Protein AF-A0ABD0PF23-F1 (afdb_monomer_lite)

Sequence (51 aa):
AHERLEDVKLEAVQSNNVELVSEILSDMSSLTTRDESAAELCKILKEPHFQ

Foldseek 3Di:
DDDPPPPPPDDDPDPDQLVVLVVLLVVLVVVLVPDVVSVVVNVVCPDPVND

Radius of gyration: 15.66 Å; chains: 1; bounding box: 27×42×24 Å

Organism: Cirrhinus mrigala (NCBI:txid683832)

Structure (mmCIF, N/CA/C/O backbone):
data_AF-A0ABD0PF23-F1
#
_entry.id   AF-A0ABD0PF23-F1
#
loop_
_atom_site.group_PDB
_atom_site.id
_atom_site.type_symbol
_atom_site.label_atom_id
_atom_site.label_alt_id
_atom_site.label_comp_id
_atom_site.label_asym_id
_atom_site.label_entity_id
_atom_site.label_seq_id
_atom_site.pdbx_PDB_ins_code
_atom_site.Cartn_x
_atom_site.Cartn_y
_atom_site.Cartn_z
_atom_site.occupancy
_atom_site.B_iso_or_equiv
_atom_site.auth_seq_id
_atom_site.auth_comp_id
_atom_site.auth_asym_id
_atom_site.auth_atom_id
_atom_site.pdbx_PDB_model_num
ATOM 1 N N . ALA A 1 1 ? -15.234 39.540 10.363 1.00 59.50 1 ALA A N 1
ATOM 2 C CA . ALA A 1 1 ? -15.866 38.226 10.154 1.00 59.50 1 ALA A CA 1
ATOM 3 C C . ALA A 1 1 ? -14.797 37.170 10.404 1.00 59.50 1 ALA A C 1
ATOM 5 O O . ALA A 1 1 ? -13.793 37.203 9.711 1.00 59.50 1 ALA A O 1
ATOM 6 N N . HIS A 1 2 ? -14.914 36.356 11.457 1.00 55.59 2 HIS A N 1
ATOM 7 C CA . HIS A 1 2 ? -14.035 35.197 11.641 1.00 55.59 2 HIS A CA 1
ATOM 8 C C . HIS A 1 2 ? -14.606 34.064 10.794 1.00 55.59 2 HIS A C 1
ATOM 10 O O . HIS A 1 2 ? -15.716 33.603 11.062 1.00 55.59 2 HIS A O 1
ATOM 16 N N . GLU A 1 3 ? -13.878 33.674 9.752 1.00 55.34 3 GLU A N 1
ATOM 17 C CA . GLU A 1 3 ? -14.116 32.418 9.050 1.00 55.34 3 GLU A CA 1
ATOM 18 C C . GLU A 1 3 ? -13.960 31.303 10.083 1.00 55.34 3 GLU A C 1
ATOM 20 O O . GLU A 1 3 ? -12.893 31.105 10.665 1.00 55.34 3 GLU A O 1
ATOM 25 N N . ARG A 1 4 ? -15.075 30.649 10.408 1.00 63.53 4 ARG A N 1
ATOM 26 C CA . ARG A 1 4 ? -15.063 29.458 11.247 1.00 63.53 4 ARG A CA 1
ATOM 27 C C . ARG A 1 4 ? -14.349 28.405 10.416 1.00 63.53 4 ARG A C 1
ATOM 29 O O . ARG A 1 4 ? -14.906 27.969 9.417 1.00 63.53 4 ARG A O 1
ATOM 36 N N . LEU A 1 5 ? -13.118 28.067 10.796 1.00 61.59 5 LEU A N 1
ATOM 37 C CA . LEU A 1 5 ? -12.467 26.840 10.354 1.00 61.59 5 LEU A CA 1
ATOM 38 C C . LEU A 1 5 ? -13.449 25.723 10.699 1.00 61.59 5 LEU A C 1
ATOM 40 O O . LEU A 1 5 ? -13.649 25.419 11.874 1.00 61.59 5 LEU A O 1
ATOM 44 N N . GLU A 1 6 ? -14.183 25.245 9.699 1.00 63.88 6 GLU A N 1
ATOM 45 C CA . GLU A 1 6 ? -15.056 24.097 9.864 1.00 63.88 6 GLU A CA 1
ATOM 46 C C . GLU A 1 6 ? -14.163 22.971 10.376 1.00 63.88 6 GLU A C 1
ATOM 48 O O . GLU A 1 6 ? -13.150 22.655 9.749 1.00 63.88 6 GLU A O 1
ATOM 53 N N . ASP A 1 7 ? -14.476 22.439 11.560 1.00 62.75 7 ASP A N 1
ATOM 54 C CA . ASP A 1 7 ? -13.809 21.258 12.088 1.00 62.75 7 ASP A CA 1
ATOM 55 C C . ASP A 1 7 ? -13.974 20.159 11.039 1.00 62.75 7 ASP A C 1
ATOM 57 O O . ASP A 1 7 ? -15.052 19.574 10.907 1.00 62.75 7 ASP A O 1
ATOM 61 N N . VAL A 1 8 ? -12.924 19.925 10.246 1.00 66.81 8 VAL A N 1
ATOM 62 C CA . VAL A 1 8 ? -12.875 18.831 9.280 1.00 66.81 8 VAL A CA 1
ATOM 63 C C . VAL A 1 8 ? -12.938 17.563 10.107 1.00 66.81 8 VAL A C 1
ATOM 65 O O . VAL A 1 8 ? -11.942 17.083 10.651 1.00 66.81 8 VAL A O 1
ATOM 68 N N . LYS A 1 9 ? -14.1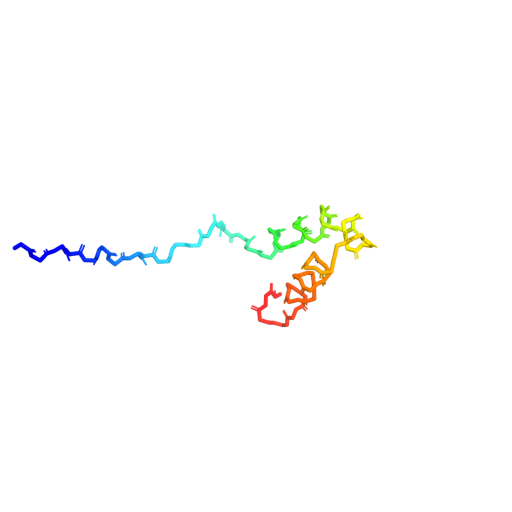55 17.058 10.275 1.00 68.62 9 LYS A N 1
ATOM 69 C CA . LYS A 1 9 ? -14.402 15.812 10.967 1.00 68.62 9 LYS A CA 1
ATOM 70 C C . LYS A 1 9 ? -13.743 14.730 10.128 1.00 68.62 9 LYS A C 1
ATOM 72 O O . LYS A 1 9 ? -14.142 14.486 8.994 1.00 68.62 9 LYS A O 1
ATOM 77 N N . LEU A 1 10 ? -12.691 14.131 10.674 1.00 69.50 10 LEU A N 1
ATOM 78 C CA . LEU A 1 10 ? -12.023 13.002 10.048 1.00 69.50 10 LEU A CA 1
ATOM 79 C C . LEU A 1 10 ? -13.010 11.832 10.044 1.00 69.50 10 LEU A C 1
ATOM 81 O O . LEU A 1 10 ? -13.258 11.205 11.073 1.00 69.50 10 LEU A O 1
ATOM 85 N N . GLU A 1 11 ? -13.623 11.596 8.891 1.00 76.06 11 GLU A N 1
ATOM 86 C CA . GLU A 1 11 ? -14.467 10.435 8.640 1.00 76.06 11 GLU A CA 1
ATOM 87 C C . GLU A 1 11 ? -13.619 9.350 7.979 1.00 76.06 11 GLU A C 1
ATOM 89 O O . GLU A 1 11 ? -12.711 9.633 7.192 1.00 76.06 11 GLU A O 1
ATOM 94 N N . ALA A 1 12 ? -13.870 8.093 8.344 1.00 72.81 12 ALA A N 1
ATOM 95 C CA . ALA A 1 12 ? -13.178 6.981 7.714 1.00 72.81 12 ALA A CA 1
ATOM 96 C C . ALA A 1 12 ? -13.539 6.958 6.224 1.00 72.81 12 ALA A C 1
ATOM 98 O O . ALA A 1 12 ? -14.718 6.984 5.877 1.00 72.81 12 ALA A O 1
ATOM 99 N N . VAL A 1 13 ? -12.520 6.901 5.362 1.00 72.75 13 VAL A N 1
ATOM 100 C CA . VAL A 1 13 ? -12.695 6.884 3.901 1.00 72.75 13 VAL A CA 1
ATOM 101 C C . VAL A 1 13 ? -13.590 5.715 3.476 1.00 72.75 13 VAL A C 1
ATOM 103 O O . VAL A 1 13 ? -14.417 5.872 2.583 1.00 72.75 13 VAL A O 1
ATOM 106 N N . GLN A 1 14 ? -13.476 4.567 4.156 1.00 75.31 14 GLN A N 1
ATOM 107 C CA . GLN A 1 14 ? -14.409 3.453 4.027 1.00 75.31 14 GLN A CA 1
ATOM 108 C C . GLN A 1 14 ? -14.502 2.598 5.300 1.00 75.31 14 GLN A C 1
ATOM 110 O O . GLN A 1 14 ? -13.820 2.841 6.295 1.00 75.31 14 GLN A O 1
ATOM 115 N N . SER A 1 15 ? -15.353 1.567 5.259 1.00 79.81 15 SER A N 1
ATOM 116 C CA . SER A 1 15 ? -15.568 0.623 6.364 1.00 79.81 15 SER A CA 1
ATOM 117 C C . SER A 1 15 ? -14.369 -0.284 6.656 1.00 79.81 15 SER A C 1
ATOM 119 O O . SER A 1 15 ? -14.232 -0.741 7.787 1.00 79.81 15 SER A O 1
ATOM 121 N N . ASN A 1 16 ? -13.509 -0.549 5.664 1.00 84.62 16 ASN A N 1
ATOM 122 C CA . ASN A 1 16 ? -12.338 -1.416 5.804 1.00 84.62 16 ASN A CA 1
ATOM 123 C C . ASN A 1 16 ? -11.097 -0.818 5.124 1.00 84.62 16 ASN A C 1
ATOM 125 O O . ASN A 1 16 ? -10.788 -1.116 3.973 1.00 84.62 16 ASN A O 1
ATOM 129 N N . ASN A 1 17 ? -10.357 0.032 5.831 1.00 85.94 17 ASN A N 1
ATOM 130 C CA . ASN A 1 17 ? -9.183 0.691 5.251 1.00 85.94 17 ASN A CA 1
ATOM 131 C C . ASN A 1 17 ? -8.030 -0.284 4.927 1.00 85.94 17 ASN A C 1
ATOM 133 O O . ASN A 1 17 ? -7.205 0.037 4.082 1.00 85.94 17 ASN A O 1
ATOM 137 N N . VAL A 1 18 ? -7.989 -1.481 5.523 1.00 87.38 18 VAL A N 1
ATOM 138 C CA . VAL A 1 18 ? -6.952 -2.493 5.229 1.00 87.38 18 VAL A CA 1
ATOM 139 C C . VAL A 1 18 ? -7.126 -3.084 3.825 1.00 87.38 18 VAL A C 1
ATOM 141 O O . VAL A 1 18 ? -6.154 -3.322 3.105 1.00 87.38 18 VAL A O 1
ATOM 144 N N . GLU A 1 19 ? -8.374 -3.275 3.403 1.00 90.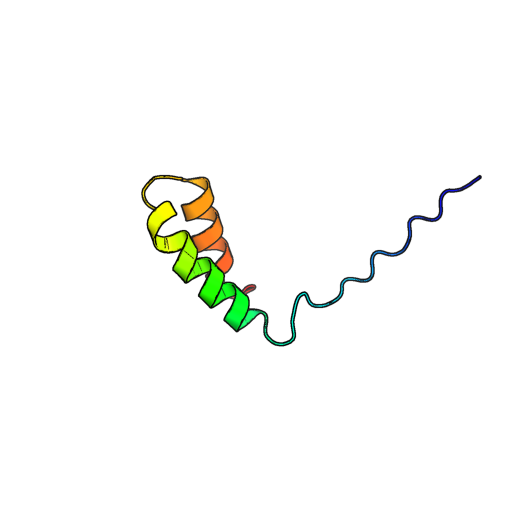25 19 GLU A N 1
ATOM 145 C CA . GLU A 1 19 ? -8.703 -3.702 2.040 1.00 90.25 19 GLU A CA 1
ATOM 146 C C . GLU A 1 19 ? -8.342 -2.614 1.023 1.00 90.25 19 GLU A C 1
ATOM 148 O O . GLU A 1 19 ? -7.678 -2.916 0.034 1.00 90.25 19 GLU A O 1
ATOM 153 N N . LEU A 1 20 ? -8.614 -1.338 1.342 1.00 90.19 20 LEU A N 1
ATOM 154 C CA . LEU A 1 20 ? -8.181 -0.202 0.515 1.00 90.19 20 LEU A CA 1
ATOM 155 C C . LEU A 1 20 ? -6.664 -0.190 0.324 1.00 90.19 20 LEU A C 1
ATOM 157 O O . LEU A 1 20 ? -6.165 -0.014 -0.782 1.00 90.19 20 LEU A O 1
ATOM 161 N N . VAL A 1 21 ? -5.916 -0.369 1.415 1.00 91.25 21 VAL A N 1
ATOM 162 C CA . VAL A 1 21 ? -4.451 -0.388 1.379 1.00 91.25 21 VAL A CA 1
ATOM 163 C C . VAL A 1 21 ? -3.945 -1.545 0.515 1.00 91.25 21 VAL A C 1
ATOM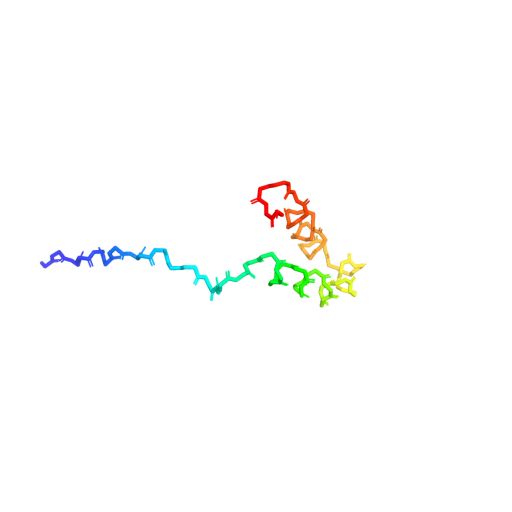 165 O O . VAL A 1 21 ? -2.993 -1.371 -0.244 1.00 91.25 21 VAL A O 1
ATOM 168 N N . SER A 1 22 ? -4.597 -2.707 0.580 1.00 91.62 22 SER A N 1
ATOM 169 C CA . SER A 1 22 ? -4.248 -3.870 -0.243 1.00 91.62 22 SER A CA 1
ATOM 170 C C . SER A 1 22 ? -4.482 -3.615 -1.736 1.00 91.62 22 SER A C 1
ATOM 172 O O . SER A 1 22 ? -3.620 -3.953 -2.550 1.00 91.62 22 SER A O 1
ATOM 174 N N . GLU A 1 23 ? -5.597 -2.973 -2.092 1.00 92.62 23 GLU A N 1
ATOM 175 C CA . GLU A 1 23 ? -5.899 -2.558 -3.469 1.00 92.62 23 GLU A CA 1
ATOM 176 C C . GLU A 1 23 ? -4.876 -1.539 -3.985 1.00 92.62 23 GLU A C 1
ATOM 178 O O . GLU A 1 23 ? -4.256 -1.763 -5.026 1.00 92.62 23 GLU A O 1
ATOM 183 N N . ILE A 1 24 ? -4.595 -0.485 -3.206 1.00 92.12 24 ILE A N 1
ATOM 184 C CA . ILE A 1 24 ? -3.592 0.535 -3.553 1.00 92.12 24 ILE A CA 1
ATOM 185 C C . ILE A 1 24 ? -2.223 -0.110 -3.799 1.00 92.12 24 ILE A C 1
ATOM 187 O O . ILE A 1 24 ? -1.560 0.195 -4.790 1.00 92.12 24 ILE A O 1
ATOM 191 N N . LEU A 1 25 ? -1.780 -1.013 -2.917 1.00 93.88 25 LEU A N 1
ATOM 192 C CA . LEU A 1 25 ? -0.499 -1.710 -3.069 1.00 93.88 25 LEU A CA 1
ATOM 193 C C . LEU A 1 25 ? -0.467 -2.605 -4.318 1.00 93.88 25 LEU A C 1
ATOM 195 O O . LEU A 1 25 ? 0.589 -2.732 -4.946 1.00 93.88 25 LEU A O 1
ATOM 199 N N . SER A 1 26 ? -1.595 -3.224 -4.678 1.00 93.94 26 SER A N 1
ATOM 200 C CA . SER A 1 26 ? -1.709 -4.051 -5.880 1.00 93.94 26 SER A CA 1
ATOM 201 C C . SER A 1 26 ? -1.573 -3.207 -7.148 1.00 93.94 26 SER A C 1
ATOM 203 O O . SER A 1 26 ? -0.714 -3.506 -7.984 1.00 93.94 26 SER A O 1
ATOM 205 N N . ASP A 1 27 ? -2.316 -2.106 -7.238 1.00 93.50 27 ASP A N 1
ATOM 206 C CA . ASP A 1 27 ? -2.310 -1.202 -8.391 1.00 93.50 27 ASP A CA 1
ATOM 207 C C . ASP A 1 27 ? -0.950 -0.514 -8.575 1.00 93.50 27 ASP A C 1
ATOM 209 O O . ASP A 1 27 ? -0.418 -0.404 -9.686 1.00 93.50 27 ASP A O 1
ATOM 213 N N . MET A 1 28 ? -0.327 -0.114 -7.465 1.00 91.62 28 MET A N 1
ATOM 214 C CA . MET A 1 28 ? 0.957 0.589 -7.461 1.00 91.62 28 MET A CA 1
ATOM 215 C C . MET A 1 28 ? 2.154 -0.326 -7.736 1.00 91.62 28 MET A C 1
ATOM 217 O O . MET A 1 28 ? 3.235 0.170 -8.062 1.00 91.62 28 MET A O 1
ATOM 221 N N . SER A 1 29 ? 1.996 -1.651 -7.643 1.00 89.31 29 SER A N 1
ATOM 222 C CA . SER A 1 29 ? 3.098 -2.618 -7.769 1.00 89.31 29 SER A CA 1
ATOM 223 C C . SER A 1 29 ? 3.928 -2.425 -9.046 1.00 89.31 29 SER A C 1
ATOM 225 O O . SER A 1 29 ? 5.159 -2.430 -8.994 1.00 89.31 29 SER A O 1
ATOM 227 N N . SER A 1 30 ? 3.269 -2.157 -10.177 1.00 90.94 30 SER A N 1
ATOM 228 C CA . SER A 1 30 ? 3.919 -1.909 -11.470 1.00 90.94 30 SER A CA 1
ATOM 229 C C . SER A 1 30 ? 4.703 -0.588 -11.522 1.00 90.94 30 SER A C 1
ATOM 231 O O . SER A 1 30 ? 5.706 -0.488 -12.234 1.00 90.94 30 SER A O 1
ATOM 233 N N . LEU A 1 31 ? 4.288 0.406 -10.732 1.00 91.38 31 LEU A N 1
ATOM 234 C CA . LEU A 1 31 ? 4.862 1.752 -10.695 1.00 91.38 31 LEU A CA 1
ATOM 235 C C . LEU A 1 31 ? 6.111 1.827 -9.810 1.00 91.38 31 LEU A C 1
ATOM 237 O O . LEU A 1 31 ? 7.024 2.590 -10.116 1.00 91.38 31 LEU A O 1
ATOM 241 N N . THR A 1 32 ? 6.210 0.972 -8.786 1.00 89.81 32 THR A N 1
ATOM 242 C CA . THR A 1 32 ? 7.350 0.945 -7.843 1.00 89.81 32 THR A CA 1
ATOM 243 C C . THR A 1 32 ? 8.721 0.746 -8.499 1.00 89.81 32 THR A C 1
ATOM 245 O O . THR A 1 32 ? 9.743 1.082 -7.911 1.00 89.81 3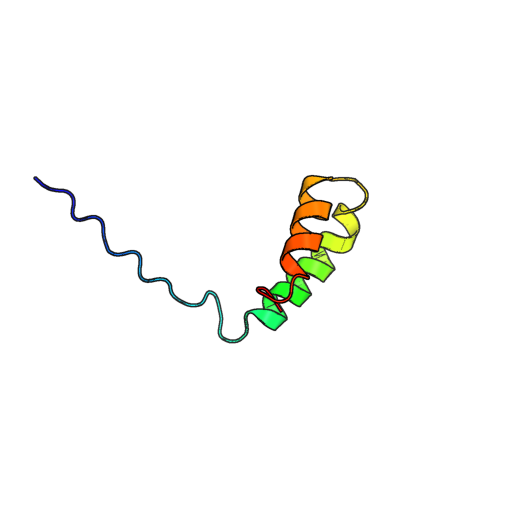2 THR A O 1
ATOM 248 N N . THR A 1 33 ? 8.766 0.199 -9.717 1.00 88.44 33 THR A N 1
ATOM 249 C CA . THR A 1 33 ? 10.018 -0.035 -10.458 1.00 88.44 33 THR A CA 1
ATOM 250 C C . THR A 1 33 ? 10.521 1.191 -11.218 1.00 88.44 33 THR A C 1
ATOM 252 O O . THR A 1 33 ? 11.683 1.223 -11.620 1.00 88.44 33 THR A O 1
ATOM 255 N N . ARG A 1 34 ? 9.654 2.180 -11.457 1.00 91.69 34 ARG A N 1
ATOM 256 C CA . ARG A 1 34 ? 9.937 3.352 -12.303 1.00 91.69 34 ARG A CA 1
ATOM 257 C C . ARG A 1 34 ? 9.810 4.670 -11.549 1.00 91.69 34 ARG A C 1
ATOM 259 O O . ARG A 1 34 ? 10.256 5.686 -12.072 1.00 91.69 34 ARG A O 1
ATOM 266 N N . ASP A 1 35 ? 9.214 4.641 -10.362 1.00 94.56 35 ASP A N 1
ATOM 267 C CA . ASP A 1 35 ? 8.923 5.813 -9.552 1.00 94.56 35 ASP A CA 1
ATOM 268 C C . ASP A 1 35 ? 9.319 5.568 -8.087 1.00 94.56 35 ASP A C 1
ATOM 270 O O . ASP A 1 35 ? 8.838 4.641 -7.427 1.00 94.56 35 ASP A O 1
ATOM 274 N N . GLU A 1 36 ? 10.240 6.396 -7.597 1.00 94.25 36 GLU A N 1
ATOM 275 C CA . GLU A 1 36 ? 10.784 6.302 -6.241 1.00 94.25 36 GLU A CA 1
ATOM 276 C C . GLU A 1 36 ? 9.746 6.700 -5.185 1.00 94.25 36 GLU A C 1
ATOM 278 O O . GLU A 1 36 ? 9.640 6.038 -4.155 1.00 94.25 36 GLU A O 1
ATOM 283 N N . SER A 1 37 ? 8.903 7.697 -5.469 1.00 94.75 37 SER A N 1
ATOM 284 C CA . SER A 1 37 ? 7.816 8.108 -4.576 1.00 94.75 37 SER A CA 1
ATOM 285 C C . SER A 1 37 ? 6.749 7.018 -4.447 1.00 94.75 37 SER A C 1
ATOM 287 O O . SER A 1 37 ? 6.246 6.770 -3.351 1.00 94.75 37 SER A O 1
ATOM 289 N N . ALA A 1 38 ? 6.441 6.298 -5.530 1.00 93.88 38 ALA A N 1
ATOM 290 C CA . ALA A 1 38 ? 5.571 5.125 -5.493 1.00 93.88 38 ALA A CA 1
ATOM 291 C C . ALA A 1 38 ? 6.169 4.001 -4.631 1.00 93.88 38 ALA A C 1
ATOM 293 O O . ALA A 1 38 ? 5.447 3.345 -3.873 1.00 93.88 38 ALA A O 1
ATOM 294 N N . ALA A 1 39 ? 7.486 3.785 -4.717 1.00 94.38 39 ALA A N 1
ATOM 295 C CA . ALA A 1 39 ? 8.186 2.805 -3.894 1.00 94.38 39 ALA A CA 1
ATOM 296 C C . ALA A 1 39 ? 8.204 3.196 -2.405 1.00 94.38 39 ALA A C 1
ATOM 298 O O . ALA A 1 39 ? 7.993 2.333 -1.548 1.00 94.38 39 ALA A O 1
ATOM 299 N N . GLU A 1 40 ? 8.416 4.476 -2.087 1.00 95.88 40 GLU A N 1
ATOM 300 C CA . GLU A 1 40 ? 8.344 4.999 -0.719 1.00 95.88 40 GLU A CA 1
ATOM 301 C C . GLU A 1 40 ? 6.936 4.885 -0.137 1.00 95.88 40 GLU A C 1
ATOM 303 O O . GLU A 1 40 ? 6.770 4.354 0.962 1.00 95.88 40 GLU A O 1
ATOM 308 N N . LEU A 1 41 ? 5.908 5.279 -0.890 1.00 94.75 41 LEU A N 1
ATOM 309 C CA . LEU A 1 41 ? 4.522 5.144 -0.452 1.00 94.75 41 LEU A CA 1
ATOM 310 C C . LEU A 1 41 ? 4.163 3.677 -0.178 1.00 94.75 41 LEU A C 1
ATOM 312 O O . LEU A 1 41 ? 3.571 3.365 0.854 1.00 94.75 41 LEU A O 1
ATOM 316 N N . CYS A 1 42 ? 4.588 2.752 -1.045 1.00 94.19 42 CYS A N 1
ATOM 317 C CA . CYS A 1 42 ? 4.386 1.320 -0.819 1.00 94.19 42 CYS A CA 1
ATOM 318 C C . CYS A 1 42 ? 5.105 0.796 0.431 1.00 94.19 42 CYS A C 1
ATOM 320 O O . CYS A 1 42 ? 4.649 -0.186 1.014 1.00 94.19 42 CYS A O 1
ATOM 322 N N . LYS A 1 43 ? 6.235 1.392 0.834 1.00 94.81 43 LYS A N 1
ATOM 323 C CA . LYS A 1 43 ? 6.897 1.048 2.100 1.00 94.81 43 LYS A CA 1
ATOM 324 C C . LYS A 1 43 ? 6.094 1.553 3.293 1.00 94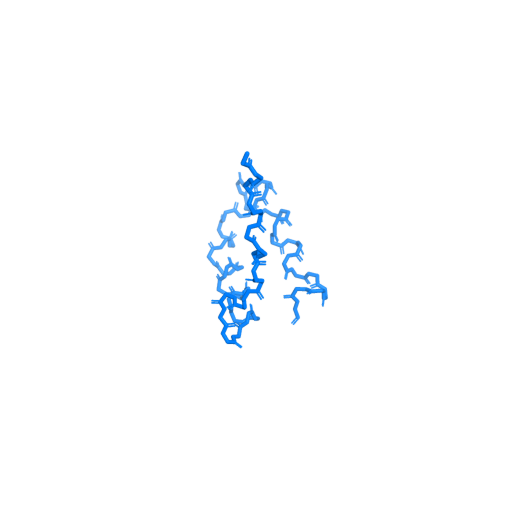.81 43 LYS A C 1
ATOM 326 O O . LYS A 1 43 ? 5.818 0.751 4.176 1.00 94.81 43 LYS A O 1
ATOM 331 N N . ILE A 1 44 ? 5.674 2.820 3.275 1.00 95.00 44 ILE A N 1
ATOM 332 C CA . ILE A 1 44 ? 4.884 3.442 4.351 1.00 95.00 44 ILE A CA 1
ATOM 333 C C . ILE A 1 44 ? 3.593 2.653 4.591 1.00 95.00 44 ILE A C 1
ATOM 335 O O . ILE A 1 44 ? 3.286 2.282 5.718 1.00 95.00 44 ILE A O 1
ATOM 339 N N . LEU A 1 45 ? 2.870 2.311 3.522 1.00 93.44 45 LEU A N 1
ATOM 340 C CA . LEU A 1 45 ? 1.610 1.570 3.617 1.00 93.44 45 LEU A CA 1
ATOM 341 C C . LEU A 1 45 ? 1.769 0.133 4.143 1.00 93.44 45 LEU A C 1
ATOM 343 O O . LEU A 1 45 ? 0.787 -0.465 4.572 1.00 93.44 45 LEU A O 1
ATOM 347 N N . LYS A 1 46 ? 2.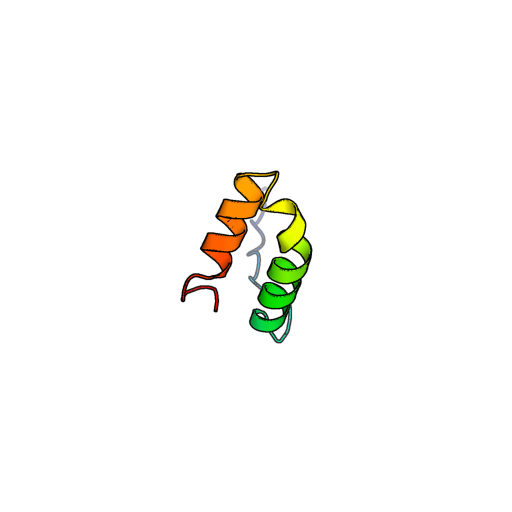984 -0.428 4.127 1.00 93.81 46 LYS A N 1
ATOM 348 C CA . LYS A 1 46 ? 3.297 -1.747 4.705 1.00 93.81 46 LYS A CA 1
ATOM 349 C C . LYS A 1 46 ? 3.724 -1.677 6.173 1.00 93.81 46 LYS A C 1
ATOM 351 O O . LYS A 1 46 ? 3.957 -2.724 6.775 1.00 93.81 46 LYS A O 1
ATOM 356 N N . GLU A 1 47 ? 3.876 -0.486 6.748 1.00 95.44 47 GLU A N 1
ATOM 357 C CA . GLU A 1 47 ? 4.236 -0.342 8.157 1.00 95.44 47 GLU A CA 1
ATOM 358 C C . GLU A 1 47 ? 3.075 -0.749 9.082 1.00 95.44 47 GLU A C 1
ATOM 360 O O . GLU A 1 47 ? 1.912 -0.586 8.712 1.00 95.44 47 GLU A O 1
ATOM 365 N N . PRO A 1 48 ? 3.354 -1.213 10.318 1.00 90.88 48 PRO A N 1
ATOM 366 C CA . PRO A 1 48 ? 2.327 -1.690 11.254 1.00 90.88 48 PRO A CA 1
ATOM 367 C C . PRO A 1 48 ? 1.248 -0.668 11.627 1.00 90.88 48 PRO A C 1
ATOM 369 O O . PRO A 1 48 ? 0.231 -1.032 12.194 1.00 90.88 48 PRO A O 1
ATOM 372 N N . HIS A 1 49 ? 1.484 0.621 11.384 1.00 88.94 49 HIS A N 1
ATOM 373 C CA . HIS A 1 49 ? 0.496 1.670 11.636 1.00 88.94 49 HIS A CA 1
ATOM 374 C C . HIS A 1 49 ? -0.592 1.737 10.555 1.00 88.94 49 HIS A C 1
ATOM 376 O O . HIS A 1 49 ? -1.658 2.297 10.804 1.00 88.94 49 HIS A O 1
ATOM 382 N N . PHE A 1 50 ? -0.311 1.190 9.369 1.00 86.50 50 PHE A N 1
ATOM 383 C CA . PHE A 1 50 ? -1.176 1.218 8.190 1.00 86.50 50 PHE A CA 1
ATOM 384 C C . PHE A 1 50 ? -1.739 -0.166 7.815 1.00 86.50 50 PHE A C 1
ATOM 386 O O . PHE A 1 50 ? -2.540 -0.251 6.884 1.00 86.50 50 PHE A O 1
ATOM 393 N N . GLN A 1 51 ? -1.335 -1.223 8.533 1.00 86.00 51 GLN A N 1
ATOM 394 C CA . GLN A 1 51 ? -1.835 -2.602 8.438 1.00 86.00 51 GLN A CA 1
ATOM 395 C C . GLN A 1 51 ? -2.677 -2.939 9.669 1.00 86.00 51 GLN A C 1
ATOM 397 O O . GLN A 1 51 ? -3.766 -3.526 9.493 1.00 86.00 51 GLN A O 1
#

pLDDT: mean 84.43, std 12.22, range [55.34, 95.88]

Secondary structure (DSSP, 8-state):
------------SSS-HHHHHHHHHHHHTTTTTT-HHHHHHHHHTTSTTT-

InterPro domains:
  IPR004172 L27 domain [PS51022] (10-51)
  IPR014775 L27 domain, C-terminal [PF02828] (18-51)
  IPR036892 L27 domain superfamily [SSF101288] (15-51)